Protein AF-A0A7S2JZG4-F1 (afdb_monomer)

pLDDT: mean 94.05, std 10.49, range [41.12, 98.81]

Organism: NCBI:txid1333877

Secondary structure (DSSP, 8-state):
-EEEEES---TT-HHHHTTB---SS--TTSSS-SS-SS-TT-BTEEETTTTBS----SSSHHHHHHHHHHHHHHHTT----EEEEE-B-TTS-B-HHHHHHHHHHHHHTT---EEE-----------

Mean predicted aligned error: 3.83 Å

Solvent-accessible surface area (backbone atoms only — not comparable to full-atom values): 7029 Å² total; per-residue (Å²): 91,33,34,41,47,31,44,8,30,49,67,81,40,77,92,46,50,87,29,53,30,65,45,88,56,44,63,83,83,70,83,45,50,68,66,68,82,83,52,44,33,33,34,43,29,35,8,55,34,68,76,38,29,65,21,61,33,84,80,48,64,23,34,54,54,49,47,52,54,45,52,54,26,45,77,68,78,50,74,49,28,38,29,22,25,7,23,31,27,96,87,68,52,68,51,70,68,25,52,50,52,45,50,53,48,36,53,75,73,67,41,86,39,76,47,73,89,75,86,75,91,79,79,83,76,82,127

Sequence (127 aa):
VVAVIDTGIATAHQDLAGALWRNPGEIPGNGLDDDGNGFVDDVHGYGFGTDTGDVEDRDGHGTHVAGIVAATAAVADNPVQLMALRISDDDGNAYVGYAVAALDYAIAMGVPISCNSWSVDGNAASV

Foldseek 3Di:
DEEEEEQFAQCPPPLCVVQFDADPQDDAPPQDRRNPPCAGRLGRHHELQASHSDRHRPPCPSNVVSCVVQVVCVVVVRGHHYRRQRQAHPVRDGDPVSVVVSVVVCVVVVNDHYDDPDDDDDPPPDD

Nearest PDB structures (foldseek):
  3vv3-assembly1_A  TM=8.731E-01  e=4.857E-08  Pseudoalteromonas sp. SM9913
  7am7-assembly3_C  TM=8.078E-01  e=4.375E-03  Bacillus amyloliquefaciens
  1sua-assembly1_A  TM=7.578E-01  e=4.668E-03  Bacillus amyloliquefaciens
  1gns-assembly1_A  TM=6.993E-01  e=6.886E-03  Bacillus amyloliquefaciens
  1scj-assembly1_A  TM=7.564E-01  e=1.358E-01  Bacillus subtilis

Structure (mmCIF, N/CA/C/O backbone):
data_AF-A0A7S2JZG4-F1
#
_entry.id   AF-A0A7S2JZG4-F1
#
loop_
_atom_site.group_PDB
_atom_site.id
_atom_site.type_symbol
_atom_site.label_atom_id
_atom_site.label_alt_id
_atom_site.label_comp_id
_atom_site.label_asym_id
_atom_site.label_entity_id
_atom_site.label_seq_id
_atom_site.pdbx_PDB_ins_code
_atom_site.Cartn_x
_atom_site.Cartn_y
_atom_site.Cartn_z
_atom_site.occupancy
_atom_site.B_iso_or_equiv
_atom_site.auth_seq_id
_atom_site.auth_comp_id
_atom_site.auth_asym_id
_atom_site.auth_atom_id
_atom_site.pdbx_PDB_model_num
ATOM 1 N N . VAL A 1 1 ? -10.814 3.748 2.798 1.00 96.81 1 VAL A N 1
ATOM 2 C CA . VAL A 1 1 ? -9.458 3.237 2.504 1.00 96.81 1 VAL A CA 1
ATOM 3 C C . VAL A 1 1 ? -8.888 4.036 1.344 1.00 96.81 1 VAL A C 1
ATOM 5 O O . VAL A 1 1 ? -9.660 4.396 0.459 1.00 96.81 1 VAL A O 1
ATOM 8 N N . VAL A 1 2 ? -7.593 4.337 1.369 1.00 98.12 2 VAL A N 1
ATOM 9 C CA . VAL A 1 2 ? -6.824 4.940 0.276 1.00 98.12 2 VAL A CA 1
ATOM 10 C C . VAL A 1 2 ? -5.652 4.010 -0.023 1.00 98.12 2 VAL A C 1
ATOM 12 O O . VAL A 1 2 ? -4.896 3.686 0.890 1.00 98.12 2 VAL A O 1
ATOM 15 N N . ALA A 1 3 ? -5.508 3.580 -1.273 1.00 98.56 3 ALA A N 1
ATOM 16 C CA . ALA A 1 3 ? -4.335 2.845 -1.730 1.00 98.56 3 ALA A CA 1
ATOM 17 C C . ALA A 1 3 ? -3.200 3.832 -2.017 1.00 98.56 3 ALA A C 1
ATOM 19 O O . ALA A 1 3 ? -3.365 4.747 -2.823 1.00 98.56 3 ALA A O 1
ATOM 20 N N . VAL A 1 4 ? -2.061 3.671 -1.353 1.00 98.62 4 VAL A N 1
ATOM 21 C CA . VAL A 1 4 ? -0.839 4.431 -1.628 1.00 98.62 4 VAL A CA 1
ATOM 22 C C . VAL A 1 4 ? 0.041 3.549 -2.503 1.00 98.62 4 VAL A C 1
ATOM 24 O O . VAL A 1 4 ? 0.602 2.570 -2.016 1.00 98.62 4 VAL A O 1
ATOM 27 N N . ILE A 1 5 ? 0.095 3.867 -3.798 1.00 98.44 5 ILE A N 1
ATOM 28 C CA . ILE A 1 5 ? 0.868 3.128 -4.801 1.00 98.44 5 ILE A CA 1
ATOM 29 C C . ILE A 1 5 ? 2.212 3.835 -4.950 1.00 98.44 5 ILE A C 1
ATOM 31 O O . ILE A 1 5 ? 2.294 4.859 -5.631 1.00 98.44 5 ILE A O 1
ATOM 35 N N . ASP A 1 6 ? 3.234 3.343 -4.252 1.00 98.00 6 ASP A N 1
ATOM 36 C CA . ASP A 1 6 ? 4.499 4.064 -4.051 1.00 98.00 6 ASP A CA 1
ATOM 37 C C . ASP A 1 6 ? 5.649 3.111 -3.644 1.00 98.00 6 ASP A C 1
ATOM 39 O O . ASP A 1 6 ? 5.597 1.918 -3.933 1.00 98.00 6 ASP A O 1
ATOM 43 N N . THR A 1 7 ? 6.697 3.593 -2.973 1.00 97.88 7 THR A N 1
ATOM 44 C CA . THR A 1 7 ? 7.846 2.791 -2.512 1.00 97.88 7 THR A CA 1
ATOM 45 C C . THR A 1 7 ? 7.557 1.893 -1.303 1.00 97.88 7 THR A C 1
ATOM 47 O O . THR A 1 7 ? 8.441 1.165 -0.853 1.00 97.88 7 THR A O 1
ATOM 50 N N . GLY A 1 8 ? 6.325 1.917 -0.792 1.00 98.06 8 GLY A N 1
ATOM 51 C CA . GLY A 1 8 ? 5.892 1.226 0.423 1.00 98.06 8 GLY A CA 1
ATOM 52 C C . GLY A 1 8 ? 5.433 2.195 1.510 1.00 98.06 8 GLY A C 1
ATOM 53 O O . GLY A 1 8 ? 5.312 3.398 1.282 1.00 98.06 8 GLY A O 1
ATOM 54 N N . ILE A 1 9 ? 5.160 1.669 2.704 1.00 98.50 9 ILE A N 1
ATOM 55 C CA . ILE A 1 9 ? 4.908 2.466 3.913 1.00 98.50 9 ILE A CA 1
ATOM 56 C C . ILE A 1 9 ? 5.683 1.841 5.071 1.00 98.50 9 ILE A C 1
ATOM 58 O O . ILE A 1 9 ? 5.612 0.633 5.274 1.00 98.50 9 ILE A O 1
ATOM 62 N N . ALA A 1 10 ? 6.374 2.657 5.869 1.00 97.75 10 ALA A N 1
ATOM 63 C CA . ALA A 1 10 ? 6.982 2.215 7.120 1.00 97.75 10 ALA A CA 1
ATOM 64 C C . ALA A 1 10 ? 5.896 1.827 8.138 1.00 97.75 10 ALA A C 1
ATOM 66 O O . ALA A 1 10 ? 5.332 2.675 8.842 1.00 97.75 10 ALA A O 1
ATOM 67 N N . THR A 1 11 ? 5.580 0.537 8.217 1.00 96.50 11 THR A N 1
ATOM 68 C CA . THR A 1 11 ? 4.422 0.025 8.972 1.00 96.50 11 THR A CA 1
ATOM 69 C C . THR A 1 11 ? 4.582 0.177 10.486 1.00 96.50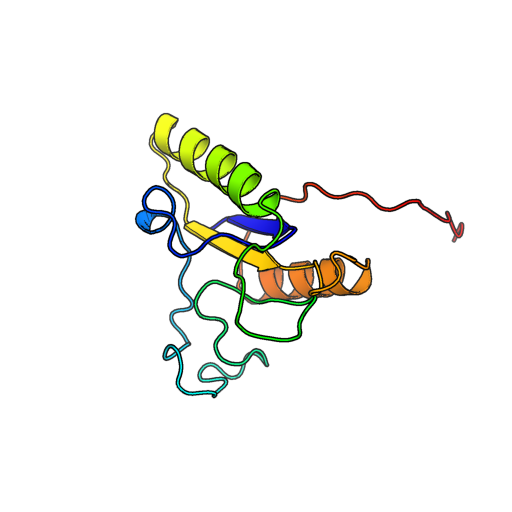 11 THR A C 1
ATOM 71 O O . THR A 1 11 ? 3.602 0.283 11.225 1.00 96.50 11 THR A O 1
ATOM 74 N N . ALA A 1 12 ? 5.825 0.267 10.958 1.00 95.62 12 ALA A N 1
ATOM 75 C CA . ALA A 1 12 ? 6.155 0.502 12.359 1.00 95.62 12 ALA A CA 1
ATOM 76 C C . ALA A 1 12 ? 6.150 1.994 12.762 1.00 95.62 12 ALA A C 1
ATOM 78 O O . ALA A 1 12 ? 6.385 2.309 13.934 1.00 95.62 12 ALA A O 1
ATOM 79 N N . HIS A 1 13 ? 5.903 2.929 11.834 1.00 96.44 13 HIS A N 1
ATOM 80 C CA . HIS A 1 13 ? 5.893 4.357 12.149 1.00 96.44 13 HIS A CA 1
ATOM 81 C C . HIS A 1 13 ? 4.719 4.700 13.078 1.00 96.44 13 HIS A C 1
ATOM 83 O O . HIS A 1 13 ? 3.553 4.511 12.729 1.00 96.44 13 HIS A O 1
ATOM 89 N N . GLN A 1 14 ? 5.020 5.247 14.259 1.00 95.12 14 GLN A N 1
ATOM 90 C CA . GLN A 1 14 ? 4.038 5.446 15.335 1.00 95.12 14 GLN A CA 1
ATOM 91 C C . GLN A 1 14 ? 2.830 6.290 14.904 1.00 95.12 14 GLN A C 1
ATOM 93 O O . GLN A 1 14 ? 1.699 5.949 15.242 1.00 95.12 14 GLN A O 1
ATOM 98 N N . ASP A 1 15 ? 3.061 7.332 14.101 1.00 93.69 15 ASP A N 1
ATOM 99 C CA . ASP A 1 15 ? 1.985 8.208 13.616 1.00 93.69 15 ASP A CA 1
ATOM 100 C C . ASP A 1 15 ? 1.124 7.583 12.504 1.00 93.69 15 ASP A C 1
ATOM 102 O O . ASP A 1 15 ? 0.039 8.083 12.218 1.00 93.69 15 ASP A O 1
ATOM 106 N N . LEU A 1 16 ? 1.581 6.494 11.874 1.00 96.00 16 LEU A N 1
ATOM 107 C CA . LEU A 1 16 ? 0.859 5.824 10.786 1.00 96.00 16 LEU A CA 1
ATOM 108 C C . LEU A 1 16 ? 0.212 4.514 11.224 1.00 96.00 16 LEU A C 1
ATOM 110 O O . LEU A 1 16 ? -0.785 4.120 10.628 1.00 96.00 16 LEU A O 1
ATOM 114 N N . ALA A 1 17 ? 0.709 3.873 12.286 1.00 91.81 17 ALA A N 1
ATOM 115 C CA . ALA A 1 17 ? 0.218 2.581 12.765 1.00 91.81 17 ALA A CA 1
ATOM 116 C C . ALA A 1 17 ? -1.307 2.553 12.994 1.00 91.81 17 ALA A C 1
ATOM 118 O O . ALA A 1 17 ? -1.964 1.560 12.694 1.00 91.81 17 ALA A O 1
ATOM 119 N N . GLY A 1 18 ? -1.891 3.657 13.478 1.00 93.56 18 GLY A N 1
ATOM 120 C CA . GLY A 1 18 ? -3.341 3.781 13.682 1.00 93.56 18 GLY A CA 1
ATOM 121 C C . GLY A 1 18 ? -4.160 3.987 12.401 1.00 93.56 18 GLY A C 1
ATOM 122 O O . GLY A 1 18 ? -5.380 3.846 12.430 1.00 93.56 18 GLY A O 1
ATOM 123 N N . ALA A 1 19 ? -3.503 4.321 11.291 1.00 96.69 19 ALA A N 1
ATOM 124 C CA . ALA A 1 19 ? -4.112 4.574 9.993 1.00 96.69 19 ALA A CA 1
ATOM 125 C C . ALA A 1 19 ? -3.846 3.450 8.983 1.00 96.69 19 ALA A C 1
ATOM 127 O O . ALA A 1 19 ? -4.365 3.521 7.878 1.00 96.69 19 ALA A O 1
ATOM 128 N N . LEU A 1 20 ? -3.072 2.411 9.304 1.00 98.06 20 LEU A N 1
ATOM 129 C CA . LEU A 1 20 ? -2.847 1.306 8.370 1.00 98.06 20 LEU A CA 1
ATOM 130 C C . LEU A 1 20 ? -4.146 0.526 8.131 1.00 98.06 20 LEU A C 1
ATOM 132 O O . LEU A 1 20 ? -4.870 0.148 9.057 1.00 98.06 20 LEU A O 1
ATOM 136 N N . TRP A 1 21 ? -4.449 0.286 6.860 1.00 98.38 21 TRP A N 1
ATOM 137 C CA . TRP A 1 21 ? -5.459 -0.681 6.464 1.00 98.38 21 TRP A CA 1
ATOM 138 C C . TRP A 1 21 ? -4.977 -2.080 6.841 1.00 98.38 21 TRP A C 1
ATOM 140 O O . TRP A 1 21 ? -3.779 -2.355 6.830 1.00 98.38 21 TRP A O 1
ATOM 150 N N . ARG A 1 22 ? -5.913 -2.954 7.206 1.00 98.06 22 ARG A N 1
ATOM 151 C CA . ARG A 1 22 ? -5.623 -4.344 7.543 1.00 98.06 22 ARG A CA 1
ATOM 152 C C . ARG A 1 22 ? -6.518 -5.248 6.714 1.00 98.06 22 ARG A C 1
ATOM 154 O O . ARG A 1 22 ? -7.736 -5.065 6.786 1.00 98.06 22 ARG A O 1
ATOM 161 N N . ASN A 1 23 ? -5.939 -6.217 6.008 1.00 98.12 23 ASN A N 1
ATOM 162 C CA . ASN A 1 23 ? -6.707 -7.261 5.344 1.00 98.12 23 ASN A CA 1
ATOM 163 C C . ASN A 1 23 ? -7.418 -8.107 6.418 1.00 98.12 23 ASN A C 1
ATOM 165 O O . ASN A 1 23 ? -6.747 -8.719 7.255 1.00 98.12 23 ASN A O 1
ATOM 169 N N . PRO A 1 24 ? -8.765 -8.114 6.487 1.00 97.31 24 PRO A N 1
ATOM 170 C CA . PRO A 1 24 ? -9.480 -8.974 7.426 1.00 97.31 24 PRO A CA 1
ATOM 171 C C . PRO A 1 24 ? -9.416 -10.460 7.042 1.00 97.31 24 PRO A C 1
ATOM 173 O O . PRO A 1 24 ? -9.771 -11.288 7.881 1.00 97.31 24 PRO A O 1
ATOM 176 N N . GLY A 1 25 ? -9.014 -10.773 5.806 1.00 97.50 25 GLY A N 1
ATOM 177 C CA . GLY A 1 25 ? -8.862 -12.123 5.277 1.00 97.50 25 GLY A CA 1
ATOM 178 C C . GLY 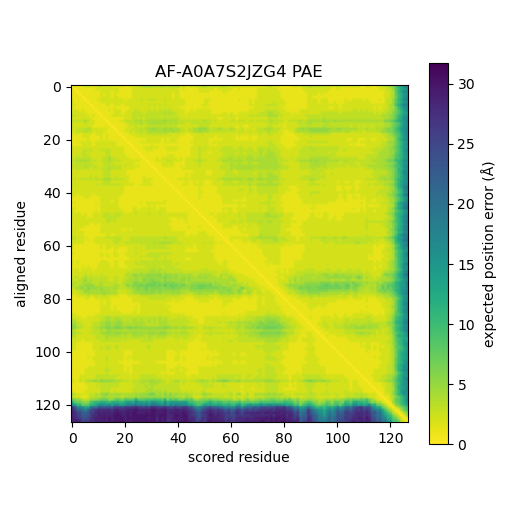A 1 25 ? -7.586 -12.840 5.726 1.00 97.50 25 GLY A C 1
ATOM 179 O O . GLY A 1 25 ? -7.606 -14.059 5.836 1.00 97.50 25 GLY A O 1
ATOM 180 N N . GLU A 1 26 ? -6.545 -12.090 6.096 1.00 98.38 26 GLU A N 1
ATOM 181 C CA . GLU A 1 26 ? -5.212 -12.637 6.381 1.00 98.38 26 GLU A CA 1
ATOM 182 C C . GLU A 1 26 ? -4.933 -12.910 7.865 1.00 98.38 26 GLU A C 1
ATOM 184 O O . GLU A 1 26 ? -5.279 -12.122 8.769 1.00 98.38 26 GLU A O 1
ATOM 189 N N . ILE A 1 27 ? -4.202 -13.997 8.121 1.00 98.00 27 ILE A N 1
ATOM 190 C CA . ILE A 1 27 ? -3.563 -14.309 9.398 1.00 98.00 27 ILE A CA 1
ATOM 191 C C . ILE A 1 27 ? -2.081 -13.918 9.297 1.00 98.00 27 ILE A C 1
ATOM 193 O O . ILE A 1 27 ? -1.298 -14.627 8.680 1.00 98.00 27 ILE A O 1
ATOM 197 N N . PRO A 1 28 ? -1.644 -12.847 9.986 1.00 96.69 28 PRO A N 1
ATOM 198 C CA . PRO A 1 28 ? -0.299 -12.320 9.794 1.00 96.69 28 PRO A CA 1
ATOM 199 C C . PRO A 1 28 ? 0.821 -13.329 10.067 1.00 96.69 28 PRO A C 1
ATOM 201 O O . PRO A 1 28 ? 0.941 -13.839 11.187 1.00 96.69 28 PRO A O 1
ATOM 204 N N . GLY A 1 29 ? 1.699 -13.508 9.081 1.00 95.44 29 GLY A N 1
ATOM 205 C CA . GLY A 1 29 ? 2.973 -14.208 9.218 1.00 95.44 29 GLY A CA 1
ATOM 206 C C . GLY A 1 29 ? 2.835 -15.725 9.268 1.00 95.44 29 GLY A C 1
ATOM 207 O O . GLY A 1 29 ? 3.677 -16.388 9.884 1.00 95.44 29 GLY A O 1
ATOM 208 N N . ASN A 1 30 ? 1.774 -16.279 8.679 1.00 97.50 30 ASN A N 1
ATOM 209 C CA . ASN A 1 30 ? 1.596 -17.726 8.574 1.00 97.50 30 ASN A CA 1
ATOM 210 C C . ASN A 1 30 ? 2.164 -18.303 7.263 1.00 97.50 30 ASN A C 1
ATOM 212 O O . ASN A 1 30 ? 2.279 -19.528 7.158 1.00 97.50 30 ASN A O 1
ATOM 216 N N . GLY A 1 31 ? 2.575 -17.454 6.312 1.00 97.19 31 GLY A N 1
ATOM 217 C CA . GLY A 1 31 ? 3.132 -17.868 5.026 1.00 97.19 31 GLY A CA 1
ATOM 218 C C . GLY A 1 31 ? 2.095 -18.432 4.058 1.00 97.19 31 GLY A C 1
ATOM 219 O O . GLY A 1 31 ? 2.474 -19.181 3.154 1.00 97.19 31 GLY A O 1
ATOM 220 N N . LEU A 1 32 ? 0.809 -18.152 4.272 1.00 98.06 32 LEU A N 1
ATOM 221 C CA . LEU A 1 32 ? -0.306 -18.615 3.453 1.00 98.06 32 LEU A CA 1
ATOM 222 C C . LEU A 1 32 ? -1.063 -17.422 2.865 1.00 98.06 32 LEU A C 1
ATOM 224 O O . LEU A 1 32 ? -0.990 -16.309 3.362 1.00 98.06 32 LEU A O 1
ATOM 228 N N . ASP A 1 33 ? -1.766 -17.688 1.774 1.00 98.31 33 ASP A N 1
ATOM 229 C CA . ASP A 1 33 ? -2.828 -16.828 1.257 1.00 98.31 33 ASP A CA 1
ATOM 230 C C . ASP A 1 33 ? -4.130 -17.357 1.875 1.00 98.31 33 ASP A C 1
ATOM 232 O O . ASP A 1 33 ? -4.623 -18.424 1.482 1.00 98.31 33 ASP A O 1
ATOM 236 N N . ASP A 1 34 ? -4.596 -16.710 2.944 1.00 98.56 34 ASP A N 1
ATOM 237 C CA . ASP A 1 34 ? -5.709 -17.207 3.762 1.00 98.56 34 ASP A CA 1
ATOM 238 C C . ASP A 1 34 ? -7.070 -16.875 3.150 1.00 98.56 34 ASP A C 1
ATOM 240 O O . ASP A 1 34 ? -8.051 -17.602 3.367 1.00 98.56 34 ASP A O 1
ATOM 244 N N . ASP A 1 35 ? -7.143 -15.785 2.389 1.00 98.06 35 ASP A N 1
ATOM 245 C CA . ASP A 1 35 ? -8.366 -15.324 1.741 1.00 98.06 35 ASP A CA 1
ATOM 246 C C . ASP A 1 35 ? -8.510 -15.805 0.284 1.00 98.06 35 ASP A C 1
ATOM 248 O O . ASP A 1 35 ? -9.608 -15.743 -0.285 1.00 98.06 35 ASP A O 1
ATOM 252 N N . GLY A 1 36 ? -7.450 -16.390 -0.281 1.00 98.19 36 GLY A N 1
ATOM 253 C CA . GLY A 1 36 ? -7.413 -16.968 -1.618 1.00 98.19 36 GLY A CA 1
ATOM 254 C C . GLY A 1 36 ? -7.381 -15.918 -2.728 1.00 98.19 36 GLY A C 1
ATOM 255 O O . GLY A 1 36 ? -7.842 -16.208 -3.840 1.00 98.19 36 GLY A O 1
ATOM 256 N N . ASN A 1 37 ? -6.917 -14.701 -2.437 1.00 97.81 37 ASN A N 1
ATOM 257 C CA . ASN A 1 37 ? -6.860 -13.593 -3.387 1.00 97.81 37 ASN A CA 1
ATOM 258 C C . ASN A 1 37 ? -5.621 -13.639 -4.308 1.00 97.81 37 ASN A C 1
ATOM 260 O O . ASN A 1 37 ? -5.558 -12.883 -5.282 1.00 97.81 37 ASN A O 1
ATOM 264 N N . GLY A 1 38 ? -4.686 -14.561 -4.055 1.00 97.94 38 GLY A N 1
ATOM 265 C CA . GLY A 1 38 ? -3.442 -14.744 -4.797 1.00 97.94 38 GLY A CA 1
ATOM 266 C C . GLY A 1 38 ? -2.220 -14.055 -4.183 1.00 97.94 38 GLY A C 1
ATOM 267 O O . GLY A 1 38 ? -1.147 -14.131 -4.784 1.00 97.94 38 GLY A O 1
ATOM 268 N N . PHE A 1 39 ? -2.351 -13.411 -3.021 1.00 98.38 39 PHE A N 1
ATOM 269 C CA . PHE A 1 39 ? -1.324 -12.587 -2.386 1.00 98.38 39 PHE A CA 1
ATOM 270 C C . PHE A 1 39 ? -1.048 -13.066 -0.956 1.00 98.38 39 PHE A C 1
ATOM 272 O O . PHE A 1 39 ? -1.770 -12.756 -0.020 1.00 98.38 39 PHE A O 1
ATOM 279 N N . VAL A 1 40 ? 0.043 -13.814 -0.783 1.00 98.62 40 VAL A N 1
ATOM 280 C CA . VAL A 1 40 ? 0.447 -14.362 0.524 1.00 98.62 40 VAL A CA 1
ATOM 281 C C . VAL A 1 40 ? 0.801 -13.250 1.517 1.00 98.62 40 VAL A C 1
ATOM 283 O O . VAL A 1 40 ? 1.651 -12.406 1.207 1.00 98.62 40 VAL A O 1
ATOM 286 N N . ASP A 1 41 ? 0.239 -13.322 2.728 1.00 98.06 41 ASP A N 1
ATOM 287 C CA . ASP A 1 41 ? 0.515 -12.431 3.861 1.00 98.06 41 ASP A CA 1
ATOM 288 C C . ASP A 1 41 ? 0.321 -10.929 3.531 1.00 98.06 41 ASP A C 1
ATOM 290 O O . ASP A 1 41 ? 1.049 -10.071 4.041 1.00 98.06 41 ASP A O 1
ATOM 294 N N . ASP A 1 42 ? -0.667 -10.561 2.708 1.00 98.44 42 ASP A N 1
ATOM 295 C CA . ASP A 1 42 ? -0.949 -9.176 2.279 1.00 98.44 42 ASP A CA 1
ATOM 296 C C . ASP A 1 42 ? -1.661 -8.314 3.357 1.00 98.44 42 ASP A C 1
ATOM 298 O O . ASP A 1 42 ? -2.566 -7.508 3.112 1.00 98.44 42 ASP A O 1
ATOM 302 N N . VAL A 1 43 ? -1.197 -8.440 4.604 1.00 98.50 43 VAL A N 1
ATOM 303 C CA . VAL A 1 43 ? -1.826 -7.928 5.833 1.00 98.50 43 VAL A CA 1
ATOM 304 C C . VAL A 1 43 ? -2.103 -6.428 5.796 1.00 98.50 43 VAL A C 1
ATOM 306 O O . VAL A 1 43 ? -3.129 -5.991 6.316 1.00 98.50 43 VAL A O 1
ATOM 309 N N . HIS A 1 44 ? -1.197 -5.630 5.230 1.00 98.50 44 HIS A N 1
ATOM 310 C CA . HIS A 1 44 ? -1.320 -4.167 5.129 1.00 98.50 44 HIS A CA 1
ATOM 311 C C . HIS A 1 44 ? -1.373 -3.671 3.674 1.00 98.50 44 HIS A C 1
ATOM 313 O O . HIS A 1 44 ? -1.318 -2.463 3.417 1.00 98.50 44 HIS A O 1
ATOM 319 N N . GLY A 1 45 ? -1.526 -4.599 2.732 1.00 98.50 45 GLY A N 1
ATOM 320 C CA . GLY A 1 45 ? -1.327 -4.421 1.300 1.00 98.50 45 GLY A CA 1
ATOM 321 C C . GLY A 1 45 ? -0.218 -5.348 0.803 1.00 98.50 45 GLY A C 1
ATOM 322 O O . GLY A 1 45 ? 0.145 -6.299 1.491 1.00 98.50 45 GLY A O 1
ATOM 323 N N . TYR A 1 46 ? 0.330 -5.065 -0.378 1.00 98.81 46 TYR A N 1
ATOM 324 C CA . TYR A 1 46 ? 1.250 -5.978 -1.054 1.00 98.81 46 TYR A CA 1
ATOM 325 C C . TYR A 1 46 ? 2.394 -5.256 -1.774 1.00 98.81 46 TYR A C 1
ATOM 327 O O . TYR A 1 46 ? 2.237 -4.143 -2.289 1.00 98.81 46 TYR A O 1
ATOM 335 N N . GLY A 1 47 ? 3.561 -5.895 -1.813 1.00 98.44 47 GLY A N 1
ATOM 336 C CA . GLY A 1 47 ? 4.739 -5.456 -2.545 1.00 98.44 47 GLY A CA 1
ATOM 337 C C . GLY A 1 47 ? 4.812 -6.090 -3.926 1.00 98.44 47 GLY A C 1
ATOM 338 O O . GLY A 1 47 ? 5.362 -7.169 -4.095 1.00 98.44 47 GLY A O 1
ATOM 339 N N . PHE A 1 48 ? 4.328 -5.383 -4.943 1.00 98.31 48 PHE A N 1
ATOM 340 C CA . PHE A 1 48 ? 4.390 -5.796 -6.350 1.00 98.31 48 PHE A CA 1
ATOM 341 C C . PHE A 1 48 ? 5.796 -5.718 -6.940 1.00 98.31 48 PHE A C 1
ATOM 343 O O . PHE A 1 48 ? 6.104 -6.445 -7.879 1.00 98.31 48 PHE A O 1
ATOM 350 N N . GLY A 1 49 ? 6.649 -4.841 -6.404 1.00 96.50 49 GLY A N 1
ATOM 351 C CA . GLY A 1 49 ? 8.056 -4.783 -6.800 1.00 96.50 49 GLY A CA 1
ATOM 352 C C . GLY A 1 49 ? 8.887 -5.959 -6.281 1.00 96.50 49 GLY A C 1
ATOM 353 O O . GLY A 1 49 ? 9.916 -6.284 -6.868 1.00 96.50 49 GLY A O 1
ATOM 354 N N . THR A 1 50 ? 8.436 -6.607 -5.204 1.00 97.00 50 THR A N 1
ATOM 355 C CA . THR A 1 50 ? 9.143 -7.710 -4.535 1.00 97.00 50 THR A CA 1
ATOM 356 C C . THR A 1 50 ? 8.412 -9.047 -4.587 1.00 97.00 50 THR A C 1
ATOM 358 O O . THR A 1 50 ? 9.025 -10.058 -4.261 1.00 97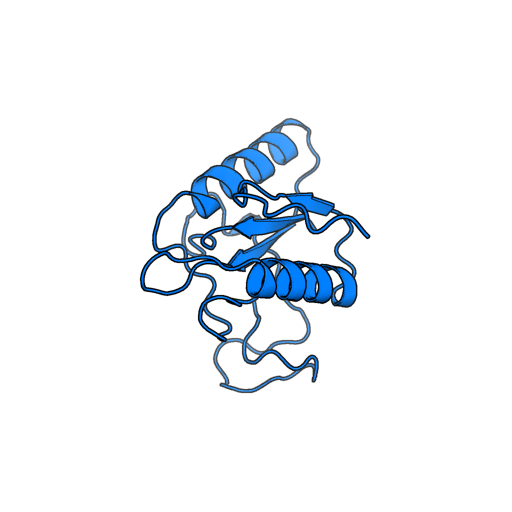.00 50 THR A O 1
ATOM 361 N N . ASP A 1 51 ? 7.149 -9.061 -5.016 1.00 97.38 51 ASP A N 1
ATOM 362 C CA . ASP A 1 51 ? 6.253 -10.225 -5.016 1.00 97.38 51 ASP A CA 1
ATOM 363 C C . ASP A 1 51 ? 6.075 -10.831 -3.609 1.00 97.38 51 ASP A C 1
ATOM 365 O O . ASP A 1 51 ? 6.235 -12.031 -3.381 1.00 97.38 51 ASP A O 1
ATOM 369 N N . THR A 1 52 ? 5.811 -9.969 -2.620 1.00 97.88 52 THR A N 1
ATOM 370 C CA . THR A 1 52 ? 5.670 -10.354 -1.205 1.00 97.88 52 THR A CA 1
ATOM 371 C C . THR A 1 52 ? 4.630 -9.505 -0.471 1.00 97.88 52 THR A C 1
ATOM 373 O O . THR A 1 52 ? 4.390 -8.357 -0.833 1.00 97.88 52 THR A O 1
ATOM 376 N N . GLY A 1 53 ? 4.088 -10.011 0.643 1.00 97.69 53 GLY A N 1
ATOM 377 C CA . GLY A 1 53 ? 3.306 -9.215 1.605 1.00 97.69 53 GLY A CA 1
ATOM 378 C C . GLY A 1 53 ? 4.121 -8.168 2.389 1.00 97.69 53 GLY A C 1
ATOM 379 O O . GLY A 1 53 ? 3.575 -7.438 3.216 1.00 97.69 53 GLY A O 1
ATOM 380 N N . ASP A 1 54 ? 5.435 -8.063 2.144 1.00 97.12 54 ASP A N 1
ATOM 381 C CA . ASP A 1 54 ? 6.291 -7.044 2.758 1.00 97.12 54 ASP A CA 1
ATOM 382 C C . ASP A 1 54 ? 6.176 -5.706 2.014 1.00 97.12 54 ASP A C 1
ATOM 384 O O . ASP A 1 54 ? 6.752 -5.491 0.945 1.00 97.12 54 ASP A O 1
ATOM 388 N N . VAL A 1 55 ? 5.449 -4.782 2.635 1.00 97.88 55 VAL A N 1
ATOM 389 C CA . VAL A 1 55 ? 5.191 -3.428 2.131 1.00 97.88 55 V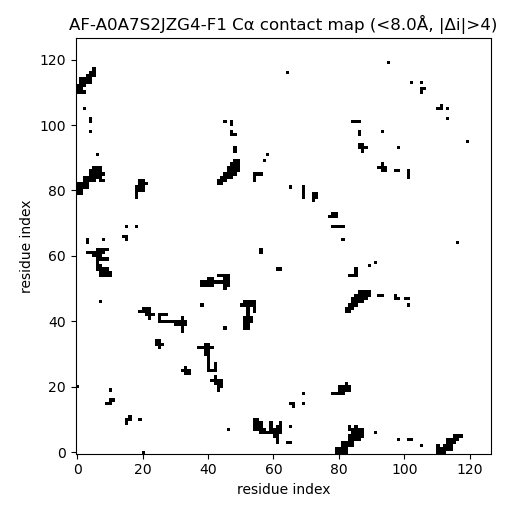AL A CA 1
ATOM 390 C C . VAL A 1 55 ? 6.135 -2.372 2.711 1.00 97.88 55 VAL A C 1
ATOM 392 O O . VAL A 1 55 ? 5.897 -1.176 2.517 1.00 97.88 55 VAL A O 1
ATOM 395 N N . GLU A 1 56 ? 7.176 -2.782 3.442 1.00 97.69 56 GLU A N 1
ATOM 396 C CA . GLU A 1 56 ? 8.041 -1.856 4.167 1.00 97.69 56 GLU A CA 1
ATOM 397 C C . GLU A 1 56 ? 8.794 -0.927 3.210 1.00 97.69 56 GLU A C 1
ATOM 399 O O . GLU A 1 56 ? 9.457 -1.355 2.255 1.00 97.69 56 GLU A O 1
ATOM 404 N N . ASP A 1 57 ? 8.702 0.367 3.507 1.00 97.25 57 ASP A N 1
ATOM 405 C CA . ASP A 1 57 ? 9.328 1.421 2.724 1.00 97.25 57 ASP A CA 1
ATOM 406 C C . ASP A 1 57 ? 10.830 1.503 3.004 1.00 97.25 57 ASP A C 1
ATOM 408 O O . ASP A 1 57 ? 11.266 1.826 4.110 1.00 97.25 57 ASP A O 1
ATOM 412 N N . ARG A 1 58 ? 11.630 1.231 1.974 1.00 94.38 58 ARG A N 1
ATOM 413 C CA . ARG A 1 58 ? 13.100 1.264 2.042 1.00 94.38 58 ARG A CA 1
ATOM 414 C C . ARG A 1 58 ? 13.700 2.557 1.485 1.00 94.38 58 ARG A C 1
ATOM 416 O O . ARG A 1 58 ? 14.906 2.755 1.600 1.00 94.38 58 ARG A O 1
ATOM 423 N N . ASP A 1 59 ? 12.872 3.423 0.906 1.00 95.38 59 ASP A N 1
ATOM 424 C CA . ASP A 1 59 ? 13.282 4.703 0.320 1.00 95.38 59 ASP A CA 1
ATOM 425 C C . ASP A 1 59 ? 12.833 5.891 1.190 1.00 95.38 59 ASP A C 1
ATOM 427 O O . ASP A 1 59 ? 13.617 6.795 1.484 1.00 95.38 59 ASP A O 1
ATOM 431 N N . GLY A 1 60 ? 11.592 5.849 1.678 1.00 96.50 60 GLY A N 1
ATOM 432 C CA . GLY A 1 60 ? 10.975 6.882 2.510 1.00 96.50 60 GLY A CA 1
ATOM 433 C C . GLY A 1 60 ? 9.959 7.752 1.766 1.00 96.50 60 GLY A C 1
ATOM 434 O O . GLY A 1 60 ? 9.159 8.436 2.417 1.00 96.50 60 GLY A O 1
ATOM 435 N N . HIS A 1 61 ? 9.961 7.747 0.427 1.00 96.81 61 HIS A N 1
ATOM 436 C CA . HIS A 1 61 ? 9.029 8.535 -0.377 1.00 96.81 61 HIS A CA 1
ATOM 437 C C . HIS A 1 61 ? 7.563 8.161 -0.102 1.00 96.81 61 HIS A C 1
ATOM 439 O O . HIS A 1 61 ? 6.759 9.035 0.245 1.00 96.81 61 HIS A O 1
ATOM 445 N N . GLY A 1 62 ? 7.225 6.873 -0.152 1.00 97.88 62 GLY A N 1
ATOM 446 C CA . GLY A 1 62 ? 5.870 6.383 0.092 1.00 97.88 62 GLY A CA 1
ATOM 447 C C . GLY A 1 62 ? 5.370 6.661 1.510 1.00 97.88 62 GLY A C 1
ATOM 448 O O . GLY A 1 62 ? 4.233 7.102 1.692 1.00 97.88 62 GLY A O 1
ATOM 449 N N . THR A 1 63 ? 6.232 6.538 2.520 1.00 98.38 63 THR A N 1
ATOM 450 C CA . THR A 1 63 ? 5.917 6.890 3.915 1.00 98.38 63 THR A CA 1
ATOM 451 C C . THR A 1 63 ? 5.606 8.377 4.064 1.00 98.38 63 THR A C 1
ATOM 453 O O . THR A 1 63 ? 4.650 8.751 4.748 1.00 98.38 63 THR A O 1
ATOM 456 N N . HIS A 1 64 ? 6.377 9.245 3.407 1.00 98.06 64 HIS A N 1
ATOM 457 C CA . HIS A 1 64 ? 6.138 10.686 3.435 1.00 98.06 64 HIS A CA 1
ATOM 458 C C . HIS A 1 64 ? 4.803 11.053 2.763 1.00 98.06 64 HIS A C 1
ATOM 460 O O . HIS A 1 64 ? 4.015 11.823 3.321 1.00 98.06 64 HIS A O 1
ATOM 466 N N . VAL A 1 65 ? 4.505 10.454 1.605 1.00 98.00 65 VAL A N 1
ATOM 467 C CA . VAL A 1 65 ? 3.214 10.605 0.909 1.00 98.00 65 VAL A CA 1
ATOM 468 C C . VAL A 1 65 ? 2.059 10.124 1.794 1.00 98.00 65 VAL A C 1
ATOM 470 O O . VAL A 1 65 ? 1.082 10.853 1.989 1.00 98.00 65 VAL A O 1
ATOM 473 N N . ALA A 1 66 ? 2.182 8.936 2.386 1.00 98.00 66 ALA A N 1
ATOM 474 C CA . ALA A 1 66 ? 1.198 8.359 3.296 1.00 98.00 66 ALA A CA 1
ATOM 475 C C . ALA A 1 66 ? 0.918 9.266 4.506 1.00 98.00 66 ALA A C 1
ATOM 477 O O . ALA A 1 66 ? -0.243 9.472 4.872 1.00 98.00 66 ALA A O 1
ATOM 478 N N . GLY A 1 67 ? 1.962 9.874 5.075 1.00 97.31 67 GLY A N 1
ATOM 479 C CA . GLY A 1 67 ? 1.849 10.859 6.150 1.00 97.31 67 GLY A CA 1
ATOM 480 C C . GLY A 1 67 ? 1.021 12.078 5.765 1.00 97.31 67 GLY A C 1
ATOM 481 O O . GLY A 1 67 ? 0.146 12.482 6.529 1.00 97.31 67 GLY A O 1
ATOM 482 N N . ILE A 1 68 ? 1.218 12.627 4.564 1.00 97.19 68 ILE A N 1
ATOM 483 C CA . ILE A 1 68 ? 0.415 13.758 4.076 1.00 97.19 68 ILE A CA 1
ATOM 484 C C . ILE A 1 68 ? -1.058 13.360 3.955 1.00 97.19 68 ILE A C 1
ATOM 486 O O . ILE A 1 68 ? -1.929 14.115 4.396 1.00 97.19 68 ILE A O 1
ATOM 490 N N . VAL A 1 69 ? -1.349 12.181 3.397 1.00 96.81 69 VAL A N 1
ATOM 491 C CA . VAL A 1 69 ? -2.725 11.685 3.239 1.00 96.81 69 VAL A CA 1
ATOM 492 C C . VAL A 1 69 ? -3.400 11.516 4.601 1.00 96.81 69 VAL A C 1
ATOM 494 O O . VAL A 1 69 ? -4.471 12.084 4.825 1.00 96.81 69 VAL A O 1
ATOM 497 N N . ALA A 1 70 ? -2.768 10.786 5.525 1.00 96.00 70 ALA A N 1
ATOM 498 C CA . ALA A 1 70 ? -3.319 10.527 6.854 1.00 96.00 70 ALA A CA 1
ATOM 499 C C . ALA A 1 70 ? -3.485 11.811 7.676 1.00 96.00 70 ALA A C 1
ATOM 501 O O . ALA A 1 70 ? -4.552 12.038 8.248 1.00 96.00 70 ALA A O 1
ATOM 502 N N . ALA A 1 71 ? -2.472 12.683 7.698 1.00 93.88 71 ALA A N 1
ATOM 503 C CA . ALA A 1 71 ? -2.523 13.934 8.449 1.00 93.88 71 ALA A CA 1
ATOM 504 C C . ALA A 1 71 ? -3.606 14.877 7.910 1.00 93.88 71 ALA A C 1
ATOM 506 O O . ALA A 1 71 ? -4.369 15.451 8.686 1.00 93.88 71 ALA A O 1
ATOM 507 N N . THR A 1 72 ? -3.725 15.006 6.585 1.00 94.06 72 THR A N 1
ATOM 508 C CA . THR A 1 72 ? 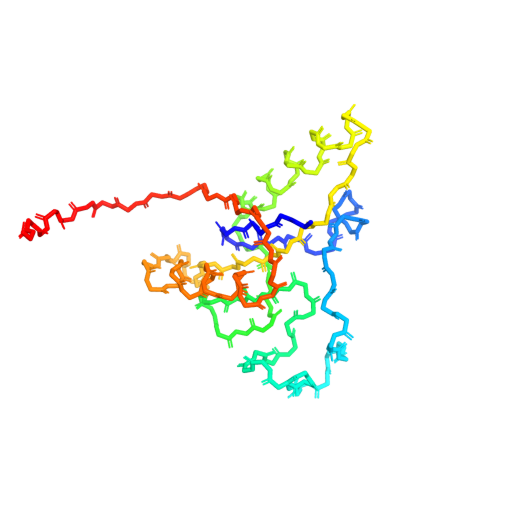-4.756 15.850 5.959 1.00 94.06 72 THR A CA 1
ATOM 509 C C . THR A 1 72 ? -6.159 15.345 6.285 1.00 94.06 72 THR A C 1
ATOM 511 O O . THR A 1 72 ? -7.034 16.128 6.655 1.00 94.06 72 THR A O 1
ATOM 514 N N . ALA A 1 73 ? -6.367 14.032 6.192 1.00 91.25 73 ALA A N 1
ATOM 515 C CA . ALA A 1 73 ? -7.628 13.38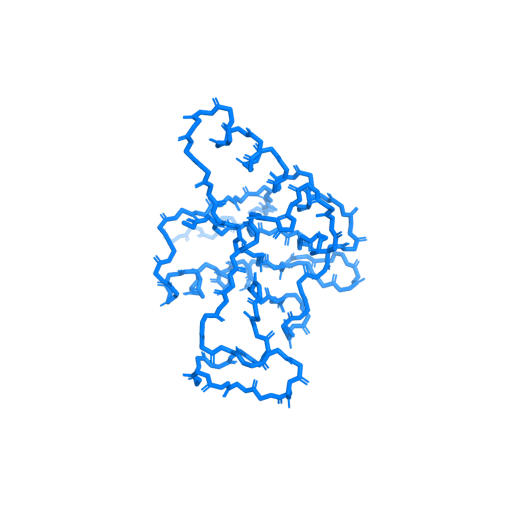6 6.532 1.00 91.25 73 ALA A CA 1
ATOM 516 C C . ALA A 1 73 ? -7.997 13.569 8.016 1.00 91.25 73 ALA A C 1
ATOM 518 O O . ALA A 1 73 ? -9.142 13.887 8.339 1.00 91.25 73 ALA A O 1
ATOM 519 N N . ALA A 1 74 ? -7.019 13.442 8.917 1.00 91.50 74 ALA A N 1
ATOM 520 C CA . ALA A 1 74 ? -7.211 13.645 10.351 1.00 91.50 74 ALA A CA 1
ATOM 521 C C . ALA A 1 74 ? -7.569 15.100 10.697 1.00 91.50 74 ALA A C 1
ATOM 523 O O . ALA A 1 74 ? -8.484 15.334 11.482 1.00 91.50 74 ALA A O 1
ATOM 524 N N . VAL A 1 75 ? -6.906 16.087 10.079 1.00 94.06 75 VAL A N 1
ATOM 525 C CA . VAL A 1 75 ? -7.236 17.516 10.257 1.00 94.06 75 VAL A CA 1
ATOM 526 C C . VAL A 1 75 ? -8.663 17.830 9.795 1.00 94.06 75 VAL A C 1
ATOM 528 O O . VAL A 1 75 ? -9.312 18.707 10.362 1.00 94.06 75 VAL A O 1
ATOM 531 N N . ALA A 1 76 ? -9.168 17.105 8.797 1.00 94.12 76 ALA A N 1
ATOM 532 C CA . ALA A 1 76 ? -10.534 17.232 8.299 1.00 94.12 76 ALA A CA 1
ATOM 533 C C . ALA A 1 76 ? -11.586 16.449 9.117 1.00 94.12 76 ALA A C 1
ATOM 535 O O . ALA A 1 76 ? -12.736 16.387 8.685 1.00 94.12 76 ALA A O 1
ATOM 536 N N . ASP A 1 77 ? -11.211 15.848 10.256 1.00 93.88 77 ASP A N 1
ATOM 537 C CA . ASP A 1 77 ? -12.063 14.962 11.073 1.00 93.88 77 ASP A CA 1
ATOM 538 C C . ASP A 1 77 ? -12.674 13.799 10.264 1.00 93.88 77 ASP A C 1
ATOM 540 O O . ASP A 1 77 ? -13.812 13.377 10.459 1.00 93.88 77 ASP A O 1
ATOM 544 N N . ASN A 1 78 ? -11.906 13.289 9.297 1.00 93.06 78 ASN A N 1
ATOM 545 C CA . ASN A 1 78 ? -12.304 12.196 8.416 1.00 93.06 78 ASN A CA 1
ATOM 546 C C . ASN A 1 78 ? -11.150 11.192 8.268 1.00 93.06 78 ASN A C 1
ATOM 548 O O . ASN A 1 78 ? -10.572 11.087 7.184 1.00 93.06 78 ASN A O 1
ATOM 552 N N . PRO A 1 79 ? -10.752 10.495 9.350 1.00 92.69 79 PRO A N 1
ATOM 553 C CA . PRO A 1 79 ? -9.609 9.594 9.322 1.00 92.69 79 PRO A CA 1
ATOM 554 C C . PRO A 1 79 ? -9.800 8.490 8.278 1.00 92.69 79 PRO A C 1
ATOM 556 O O . PRO A 1 79 ? -10.878 7.913 8.129 1.00 92.69 79 PRO A O 1
ATOM 559 N N . VAL A 1 80 ? -8.723 8.183 7.559 1.00 96.31 80 VAL A N 1
ATOM 560 C CA . VAL A 1 80 ? -8.700 7.154 6.518 1.00 96.31 80 VAL A CA 1
ATOM 561 C C . VAL A 1 80 ? -7.809 5.993 6.929 1.00 96.31 80 VAL A C 1
ATOM 563 O O . VAL A 1 80 ? -6.904 6.144 7.742 1.00 96.31 80 VAL A O 1
ATOM 566 N N . GLN A 1 81 ? -8.058 4.842 6.313 1.00 97.88 81 GLN A N 1
ATOM 567 C CA . GLN A 1 81 ? -7.132 3.717 6.339 1.00 97.88 81 GLN A CA 1
ATOM 568 C C . GLN A 1 81 ? -6.260 3.722 5.080 1.00 97.88 81 GLN A C 1
ATOM 570 O O . GLN A 1 81 ? -6.788 3.952 3.990 1.00 97.88 81 GLN A O 1
ATOM 575 N N . LEU A 1 82 ? -4.971 3.444 5.226 1.00 98.50 82 LEU A N 1
ATOM 576 C CA . LEU A 1 82 ? -3.947 3.441 4.189 1.00 98.50 82 LEU A CA 1
ATOM 577 C C . LEU A 1 82 ? -3.580 2.005 3.819 1.00 98.50 82 LEU A C 1
ATOM 579 O O . LEU A 1 82 ? -3.066 1.268 4.655 1.00 98.50 82 LEU A O 1
ATOM 583 N N . MET A 1 83 ? -3.837 1.615 2.578 1.00 98.69 83 MET A N 1
ATOM 584 C CA . MET A 1 83 ? -3.372 0.352 2.008 1.00 98.69 83 MET A CA 1
ATOM 585 C C . MET A 1 83 ? -2.036 0.607 1.308 1.00 98.69 83 MET A C 1
ATOM 587 O O . MET A 1 83 ? -1.971 1.446 0.408 1.00 98.69 83 MET A O 1
ATOM 591 N N . ALA A 1 84 ? -0.980 -0.077 1.739 1.00 98.69 84 ALA A N 1
ATOM 592 C CA . ALA A 1 84 ? 0.369 0.112 1.220 1.00 98.69 84 ALA A CA 1
ATOM 593 C C . ALA A 1 84 ? 0.593 -0.791 0.003 1.00 98.69 84 ALA A C 1
ATOM 595 O O . ALA A 1 84 ? 0.632 -2.008 0.147 1.00 98.69 84 ALA A O 1
ATOM 596 N N . LEU A 1 85 ? 0.740 -0.214 -1.191 1.00 98.69 85 LEU A N 1
ATOM 597 C CA . LEU A 1 85 ? 1.036 -0.967 -2.410 1.00 98.69 85 LEU A CA 1
ATOM 598 C C . LEU A 1 85 ? 2.423 -0.571 -2.908 1.00 98.69 85 LEU A C 1
ATOM 600 O O . LEU A 1 85 ? 2.599 0.466 -3.554 1.00 98.69 85 LEU A O 1
ATOM 604 N N . ARG A 1 86 ? 3.423 -1.384 -2.560 1.00 98.19 86 ARG A N 1
ATOM 605 C CA . ARG A 1 86 ? 4.820 -1.116 -2.907 1.00 98.19 86 ARG A CA 1
ATOM 606 C C . ARG A 1 86 ? 5.087 -1.538 -4.350 1.00 98.19 86 ARG A C 1
ATOM 608 O O . ARG A 1 86 ? 5.000 -2.715 -4.682 1.00 98.19 86 ARG A O 1
ATOM 615 N N . ILE A 1 87 ? 5.451 -0.587 -5.203 1.00 97.75 87 ILE A N 1
ATOM 616 C CA . ILE A 1 87 ? 5.794 -0.824 -6.615 1.00 97.75 87 ILE A CA 1
ATOM 617 C C . ILE A 1 87 ? 7.294 -0.715 -6.896 1.00 97.75 87 ILE A C 1
ATOM 619 O O . ILE A 1 87 ? 7.704 -0.933 -8.032 1.00 97.75 87 ILE A O 1
ATOM 623 N N . SER A 1 88 ? 8.105 -0.362 -5.897 1.00 95.50 88 SER A N 1
ATOM 624 C CA . SER A 1 88 ? 9.562 -0.414 -6.005 1.00 95.50 88 SER A CA 1
ATOM 625 C C . SER A 1 88 ? 10.083 -1.809 -5.666 1.00 95.50 88 SER A C 1
ATOM 627 O O . SER A 1 88 ? 9.631 -2.428 -4.702 1.00 95.50 88 SER A O 1
ATOM 629 N N . ASP A 1 89 ? 11.052 -2.299 -6.432 1.00 94.19 89 ASP A N 1
ATOM 630 C CA . ASP A 1 89 ? 11.858 -3.456 -6.044 1.00 94.19 89 ASP A CA 1
ATOM 631 C C . ASP A 1 89 ? 12.925 -3.064 -5.000 1.00 94.19 89 ASP A C 1
ATOM 633 O O . ASP A 1 89 ? 12.960 -1.930 -4.505 1.00 94.19 89 ASP A O 1
ATOM 637 N N . ASP A 1 90 ? 13.762 -4.017 -4.588 1.00 92.50 90 ASP A N 1
ATOM 638 C CA . ASP A 1 90 ? 14.824 -3.775 -3.599 1.00 92.50 90 ASP A CA 1
ATOM 639 C C . ASP A 1 90 ? 16.019 -2.980 -4.159 1.00 92.50 90 ASP A C 1
ATOM 641 O O . ASP A 1 90 ? 16.810 -2.444 -3.383 1.00 92.50 90 ASP A O 1
ATOM 645 N N . ASP A 1 91 ? 16.123 -2.850 -5.484 1.00 92.12 91 ASP A N 1
ATOM 646 C CA . ASP A 1 91 ? 17.121 -2.020 -6.167 1.00 92.12 91 ASP A CA 1
ATOM 647 C C . ASP A 1 91 ? 16.610 -0.582 -6.409 1.00 92.12 91 ASP A C 1
ATOM 649 O O . ASP A 1 91 ? 17.342 0.268 -6.923 1.00 92.12 91 ASP A O 1
ATOM 653 N N . GLY A 1 92 ? 15.361 -0.291 -6.022 1.00 88.44 92 GLY A N 1
ATOM 654 C CA . GLY A 1 92 ? 14.713 1.010 -6.177 1.00 88.44 92 GLY A CA 1
ATOM 655 C C . GLY A 1 92 ? 14.096 1.248 -7.558 1.00 88.44 92 GLY A C 1
ATOM 656 O O . GLY A 1 92 ? 13.690 2.373 -7.855 1.00 88.44 92 GLY A O 1
ATOM 657 N N . ASN A 1 93 ? 13.999 0.226 -8.414 1.00 91.44 93 ASN A N 1
ATOM 658 C CA . ASN A 1 93 ? 13.322 0.349 -9.703 1.00 91.44 93 ASN A CA 1
ATOM 659 C C . ASN A 1 93 ? 11.814 0.168 -9.536 1.00 91.44 93 ASN A C 1
ATOM 661 O O . ASN A 1 93 ? 11.352 -0.642 -8.737 1.00 91.44 93 ASN A O 1
ATOM 665 N N . ALA A 1 94 ? 11.039 0.866 -10.360 1.00 91.50 94 ALA A N 1
ATOM 666 C CA . ALA A 1 94 ? 9.604 0.656 -10.491 1.00 91.50 94 AL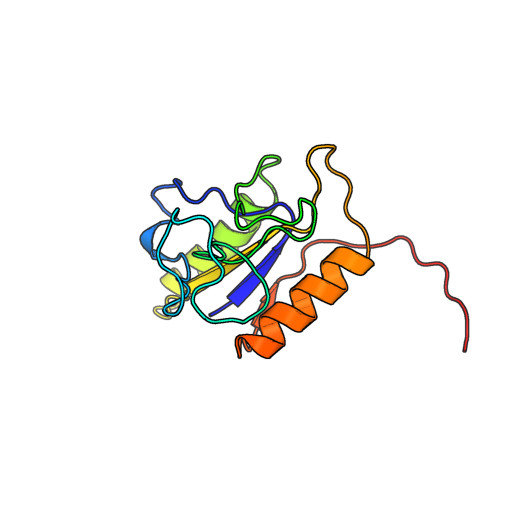A A CA 1
ATOM 667 C C . ALA A 1 94 ? 9.239 0.536 -11.972 1.00 91.50 94 ALA A C 1
ATOM 669 O O . ALA A 1 94 ? 9.742 1.281 -12.817 1.00 91.50 94 ALA A O 1
ATOM 670 N N . TYR A 1 95 ? 8.340 -0.393 -12.292 1.00 92.62 95 TYR A N 1
ATOM 671 C CA . TYR A 1 95 ? 7.888 -0.642 -13.659 1.00 92.62 95 TYR A CA 1
ATOM 672 C C . TYR A 1 95 ? 6.379 -0.428 -13.767 1.00 92.62 95 TYR A C 1
ATOM 674 O O . TYR A 1 95 ? 5.631 -0.710 -12.832 1.00 92.62 95 TYR A O 1
ATOM 682 N N . VAL A 1 96 ? 5.912 -0.005 -14.948 1.00 93.44 96 VAL A N 1
ATOM 683 C CA . VAL A 1 96 ? 4.473 0.184 -15.231 1.00 93.44 96 VAL A CA 1
ATOM 684 C C . VAL A 1 96 ? 3.662 -1.067 -14.886 1.00 93.44 96 VAL A C 1
ATOM 686 O O . VAL A 1 96 ? 2.555 -0.950 -14.374 1.00 93.44 96 VAL A O 1
ATOM 689 N N . GLY A 1 97 ? 4.213 -2.262 -15.128 1.00 95.25 97 GLY A N 1
ATOM 690 C CA . GLY A 1 97 ? 3.541 -3.523 -14.808 1.00 95.25 97 GLY A CA 1
ATOM 691 C C . GLY A 1 97 ? 3.199 -3.668 -13.322 1.00 95.25 97 GLY A C 1
ATOM 692 O O . GLY A 1 97 ? 2.101 -4.111 -13.002 1.00 95.25 97 GLY A O 1
ATOM 693 N N . TYR A 1 98 ? 4.085 -3.225 -12.425 1.00 96.94 98 TYR A N 1
ATOM 694 C CA . TYR A 1 98 ? 3.848 -3.269 -10.979 1.00 96.94 98 TYR A CA 1
ATOM 695 C C . TYR A 1 98 ? 2.760 -2.280 -10.565 1.00 96.94 98 TYR A C 1
ATOM 697 O O . TYR A 1 98 ? 1.894 -2.614 -9.766 1.00 96.94 98 TYR A O 1
ATOM 705 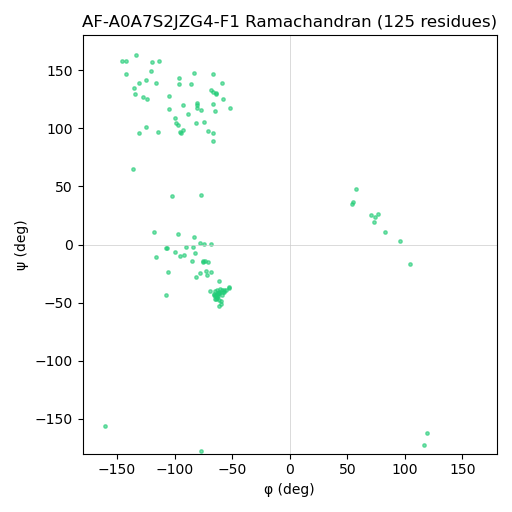N N . ALA A 1 99 ? 2.751 -1.087 -11.165 1.00 96.31 99 ALA A N 1
ATOM 706 C CA . ALA A 1 99 ? 1.704 -0.099 -10.926 1.00 96.31 99 ALA A CA 1
ATOM 707 C C . ALA A 1 99 ? 0.323 -0.558 -11.423 1.00 96.31 99 ALA A C 1
ATOM 709 O O . ALA A 1 99 ? -0.676 -0.334 -10.742 1.00 96.31 99 ALA A O 1
ATOM 710 N N . VAL A 1 100 ? 0.256 -1.221 -12.584 1.00 97.06 100 VAL A N 1
ATOM 711 C CA . VAL A 1 100 ? -0.992 -1.808 -13.100 1.00 97.06 100 VAL A CA 1
ATOM 712 C C . VAL A 1 100 ? -1.486 -2.917 -12.173 1.00 97.06 100 VAL A C 1
ATOM 714 O O . VAL A 1 100 ? -2.647 -2.891 -11.780 1.00 97.06 100 VAL A O 1
ATOM 717 N N . ALA A 1 101 ? -0.607 -3.832 -11.756 1.00 98.12 101 ALA A N 1
ATOM 718 C CA . ALA A 1 101 ? -0.965 -4.908 -10.834 1.00 98.12 101 ALA A CA 1
ATOM 719 C C . ALA A 1 101 ? -1.444 -4.374 -9.470 1.00 98.12 101 ALA A C 1
ATOM 721 O O . ALA A 1 101 ? -2.453 -4.840 -8.944 1.00 98.12 101 ALA A O 1
ATOM 722 N N . ALA A 1 102 ? -0.786 -3.339 -8.941 1.00 98.25 102 ALA A N 1
ATOM 723 C CA . ALA A 1 102 ? -1.214 -2.653 -7.725 1.00 98.25 102 ALA A CA 1
ATOM 724 C C . ALA A 1 102 ? -2.604 -2.018 -7.872 1.00 98.25 102 ALA A C 1
ATOM 726 O O . ALA A 1 102 ? -3.436 -2.109 -6.969 1.00 98.25 102 ALA A O 1
ATOM 727 N N . LEU A 1 103 ? -2.884 -1.389 -9.015 1.00 97.94 103 LEU A N 1
ATOM 728 C CA . LEU A 1 103 ? -4.197 -0.806 -9.274 1.00 97.94 103 LEU A CA 1
ATOM 729 C C . LEU A 1 103 ? -5.286 -1.884 -9.370 1.00 97.94 103 LEU A C 1
ATOM 731 O O . LEU A 1 103 ? -6.351 -1.717 -8.774 1.00 97.94 103 LEU A O 1
ATOM 735 N N . ASP A 1 104 ? -5.015 -2.990 -10.064 1.00 98.31 104 ASP A N 1
ATOM 736 C CA . ASP A 1 104 ? -5.938 -4.125 -10.172 1.00 98.31 104 ASP A CA 1
ATOM 737 C C . ASP A 1 104 ? -6.233 -4.738 -8.797 1.00 98.31 104 ASP A C 1
ATOM 739 O O . ASP A 1 104 ? -7.394 -4.995 -8.472 1.00 98.31 104 ASP A O 1
ATOM 743 N N . TYR A 1 105 ? -5.211 -4.887 -7.950 1.00 98.56 105 TYR A N 1
ATOM 744 C CA . TYR A 1 105 ? -5.376 -5.321 -6.564 1.00 98.56 105 TYR A CA 1
ATOM 745 C C . TYR A 1 105 ? -6.242 -4.350 -5.754 1.00 98.56 105 TYR A C 1
ATOM 747 O O . TYR A 1 105 ? -7.208 -4.768 -5.117 1.00 98.56 105 TYR A O 1
ATOM 755 N N . ALA A 1 106 ? -5.975 -3.041 -5.825 1.00 98.38 106 ALA A N 1
ATOM 756 C CA . ALA A 1 106 ? -6.789 -2.039 -5.135 1.00 98.38 106 ALA A CA 1
ATOM 757 C C . ALA A 1 106 ? -8.269 -2.114 -5.558 1.00 98.38 106 ALA A C 1
ATOM 759 O O . ALA A 1 106 ? -9.162 -2.020 -4.712 1.00 98.38 106 ALA A O 1
ATOM 760 N N . ILE A 1 107 ? -8.536 -2.326 -6.852 1.00 98.12 107 ILE A N 1
ATOM 761 C CA . ILE A 1 107 ? -9.888 -2.519 -7.393 1.00 98.12 107 ILE A CA 1
ATOM 762 C C . ILE A 1 107 ? -10.517 -3.804 -6.841 1.00 98.12 107 ILE A C 1
ATOM 764 O O . ILE A 1 107 ? -11.662 -3.765 -6.387 1.00 98.12 107 ILE A O 1
ATOM 768 N N . ALA A 1 108 ? -9.787 -4.922 -6.852 1.00 98.00 108 ALA A N 1
ATOM 769 C CA . ALA A 1 108 ? -10.262 -6.212 -6.351 1.00 98.00 108 ALA A CA 1
ATOM 770 C C . ALA A 1 108 ? -10.619 -6.157 -4.856 1.00 98.00 108 ALA A C 1
ATOM 772 O O . ALA A 1 108 ? -11.653 -6.684 -4.447 1.00 98.00 108 ALA A O 1
ATOM 773 N N . MET A 1 109 ? -9.835 -5.420 -4.068 1.00 97.88 109 MET A N 1
ATOM 774 C CA . MET A 1 109 ? -10.079 -5.172 -2.644 1.00 97.88 109 MET A CA 1
ATOM 775 C C . MET A 1 109 ? -11.157 -4.106 -2.379 1.00 97.88 109 MET A C 1
ATOM 777 O O . MET A 1 109 ? -11.443 -3.769 -1.227 1.00 97.88 109 MET A O 1
ATOM 781 N N . GLY A 1 110 ? -11.771 -3.551 -3.430 1.00 97.38 110 GLY A N 1
ATOM 782 C CA . GLY A 1 110 ? -12.848 -2.568 -3.327 1.00 97.38 110 GLY A CA 1
ATOM 783 C C . GLY A 1 110 ? -12.393 -1.197 -2.823 1.00 97.38 110 GLY A C 1
ATOM 784 O O . GLY A 1 110 ? -13.193 -0.457 -2.244 1.00 97.38 110 GLY A O 1
ATOM 785 N N . VAL A 1 111 ? -11.119 -0.842 -3.010 1.00 97.62 111 VAL A N 1
ATOM 786 C CA . VAL A 1 111 ? -10.564 0.441 -2.572 1.00 97.62 111 VAL A CA 1
ATOM 787 C C . VAL A 1 111 ? -10.909 1.542 -3.584 1.00 97.62 111 VAL A C 1
ATOM 789 O O . VAL A 1 111 ? -10.505 1.472 -4.741 1.00 97.62 111 VAL A O 1
ATOM 792 N N . PRO A 1 112 ? -11.634 2.598 -3.171 1.00 93.69 112 PRO A N 1
ATOM 793 C CA . PRO A 1 112 ? -12.202 3.569 -4.109 1.00 93.69 112 PRO A CA 1
ATOM 794 C C . PRO A 1 112 ? -11.246 4.698 -4.524 1.00 93.69 112 PRO A C 1
ATOM 796 O O . PRO A 1 112 ? -11.564 5.454 -5.439 1.00 93.69 112 PRO A O 1
ATOM 799 N N . ILE A 1 113 ? -10.127 4.882 -3.817 1.00 96.44 113 ILE A N 1
ATOM 800 C CA . ILE A 1 113 ? -9.202 6.006 -4.017 1.00 96.44 113 ILE A CA 1
ATOM 801 C C . ILE A 1 113 ? -7.771 5.473 -4.029 1.00 96.44 113 ILE A C 1
ATOM 803 O O . ILE A 1 113 ? -7.363 4.799 -3.084 1.00 96.44 113 ILE A O 1
ATOM 807 N N . SER A 1 114 ? -7.001 5.842 -5.052 1.00 97.00 114 SER A N 1
ATOM 808 C CA . SER A 1 114 ? -5.557 5.600 -5.142 1.00 97.00 114 SER A CA 1
ATOM 809 C C . SER A 1 114 ? -4.776 6.918 -5.166 1.00 97.00 114 SER A C 1
ATOM 811 O O . SER A 1 114 ? -5.170 7.853 -5.869 1.00 97.00 114 SER A O 1
ATOM 813 N N . CYS A 1 115 ? -3.649 6.977 -4.463 1.00 96.69 115 CYS A N 1
ATOM 814 C CA . CYS A 1 115 ? -2.649 8.038 -4.538 1.00 96.69 115 CYS A CA 1
ATOM 815 C C . CYS A 1 115 ? -1.432 7.522 -5.321 1.00 96.69 115 CYS A C 1
ATOM 817 O O . CYS A 1 115 ? -0.918 6.452 -5.002 1.00 96.69 115 CYS A O 1
ATOM 819 N N . ASN A 1 116 ? -1.004 8.269 -6.344 1.00 96.06 116 ASN A N 1
ATOM 820 C CA . ASN A 1 116 ? 0.033 7.860 -7.295 1.00 96.06 116 ASN A CA 1
ATOM 821 C C . ASN A 1 116 ? 1.063 8.988 -7.440 1.00 96.06 116 ASN A C 1
ATOM 823 O O . ASN A 1 116 ? 0.839 9.927 -8.206 1.00 96.06 116 ASN A O 1
ATOM 827 N N . SER A 1 117 ? 2.166 8.918 -6.695 1.00 92.62 117 SER A N 1
ATOM 828 C CA . SER A 1 117 ? 3.220 9.948 -6.695 1.00 92.62 117 SER A CA 1
ATOM 829 C C . SER A 1 117 ? 4.434 9.524 -7.527 1.00 92.62 117 SER A C 1
ATOM 831 O O . SER A 1 117 ? 5.580 9.736 -7.149 1.00 92.62 117 SER A O 1
ATOM 833 N N . TRP A 1 118 ? 4.180 8.920 -8.685 1.00 92.12 118 TRP A N 1
ATOM 834 C CA . TRP A 1 118 ? 5.189 8.430 -9.622 1.00 92.12 118 TRP A CA 1
ATOM 835 C C . TRP A 1 118 ? 4.843 8.855 -11.051 1.00 92.12 118 TRP A C 1
ATOM 837 O O . TRP A 1 118 ? 3.718 9.253 -11.358 1.00 92.12 118 TRP A O 1
ATOM 847 N N . SER A 1 119 ? 5.831 8.791 -11.938 1.00 88.25 119 SER A N 1
ATOM 848 C CA . SER A 1 119 ? 5.685 9.111 -13.358 1.00 88.25 119 SER A CA 1
ATOM 849 C C . SER A 1 119 ? 6.519 8.147 -14.186 1.00 88.25 119 SER A C 1
ATOM 851 O O . SER A 1 119 ? 7.485 7.569 -13.694 1.00 88.25 119 SER A O 1
ATOM 853 N N . VAL A 1 120 ? 6.157 7.999 -15.457 1.00 80.00 120 VAL A N 1
ATOM 854 C CA . VAL A 1 120 ? 6.909 7.206 -16.428 1.00 80.00 120 VAL A CA 1
ATOM 855 C C . VAL A 1 120 ? 7.257 8.059 -17.636 1.00 80.00 120 VAL A C 1
ATOM 857 O O . VAL A 1 120 ? 6.446 8.873 -18.085 1.00 80.00 120 VAL A O 1
ATOM 860 N N . ASP A 1 121 ? 8.457 7.867 -18.175 1.00 76.06 121 ASP A N 1
ATOM 861 C CA . ASP A 1 121 ? 8.855 8.491 -19.431 1.00 76.06 121 ASP A CA 1
ATOM 862 C C . ASP A 1 121 ? 8.143 7.760 -20.575 1.00 76.06 121 ASP A C 1
ATOM 864 O O . ASP A 1 121 ? 8.438 6.610 -20.903 1.00 76.06 121 ASP A O 1
ATOM 868 N N . GLY A 1 122 ? 7.120 8.398 -21.141 1.00 67.69 122 GLY A N 1
ATOM 869 C CA . GLY A 1 122 ? 6.276 7.776 -22.154 1.00 67.69 122 GLY A CA 1
ATOM 870 C C . GLY A 1 122 ? 7.013 7.542 -23.473 1.00 67.69 122 GLY A C 1
ATOM 871 O O . GLY A 1 122 ? 7.591 8.466 -24.042 1.00 67.69 122 GLY A O 1
ATOM 872 N N . ASN A 1 123 ? 6.875 6.338 -24.034 1.00 55.66 123 ASN A N 1
ATOM 873 C CA . ASN A 1 123 ? 6.863 6.183 -25.484 1.00 55.66 123 ASN A CA 1
ATOM 874 C C . ASN A 1 123 ? 5.392 6.132 -25.900 1.00 55.66 123 ASN A C 1
ATOM 876 O O . ASN A 1 123 ? 4.709 5.133 -25.675 1.00 55.66 123 ASN A O 1
ATOM 880 N N . ALA A 1 124 ? 4.878 7.238 -26.437 1.00 49.72 124 ALA A N 1
ATOM 881 C CA . ALA A 1 124 ? 3.540 7.272 -27.005 1.00 49.72 124 ALA A CA 1
ATOM 882 C C . ALA A 1 124 ? 3.526 6.386 -28.258 1.00 49.72 124 ALA A C 1
ATOM 884 O O . ALA A 1 124 ? 3.793 6.850 -29.364 1.00 49.72 124 ALA A O 1
ATOM 885 N N . ALA A 1 125 ? 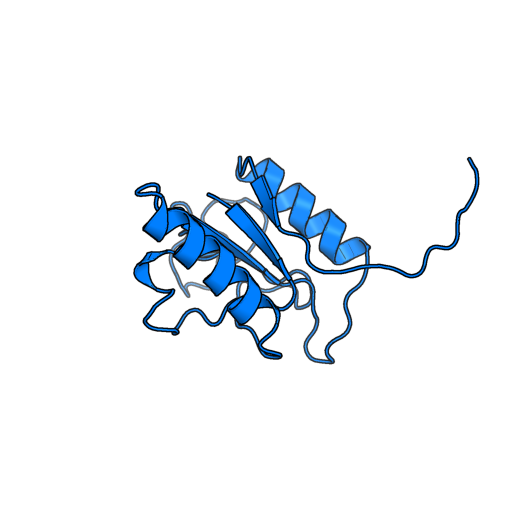3.231 5.097 -28.099 1.00 45.00 125 ALA A N 1
ATOM 886 C CA . ALA A 1 125 ? 2.732 4.315 -29.213 1.00 45.00 125 ALA A CA 1
ATOM 887 C C . ALA A 1 125 ? 1.307 4.809 -29.474 1.00 45.00 125 ALA A C 1
ATOM 889 O O . ALA A 1 125 ? 0.370 4.461 -28.759 1.00 45.00 125 ALA A O 1
ATOM 890 N N . SER A 1 126 ? 1.180 5.696 -30.458 1.00 41.12 126 SER A N 1
ATOM 891 C CA . SER A 1 126 ? -0.098 6.054 -31.058 1.00 41.12 126 SER A CA 1
ATOM 892 C C . SER A 1 126 ? -0.821 4.772 -31.474 1.00 41.12 126 SER A C 1
ATOM 894 O O . SER A 1 126 ? -0.301 4.032 -32.314 1.00 41.12 126 SER A O 1
ATOM 896 N N . VAL A 1 127 ? -1.985 4.520 -30.883 1.00 41.75 127 VAL A N 1
ATOM 897 C CA . VAL A 1 127 ? -3.009 3.640 -31.462 1.00 41.75 127 VAL A CA 1
ATOM 898 C C . VAL A 1 127 ? -3.868 4.417 -32.447 1.00 41.75 127 VAL A C 1
ATOM 900 O O . VAL A 1 127 ? -4.096 5.625 -32.203 1.00 41.75 127 VAL A O 1
#

InterPro domains:
  IPR000209 Peptidase S8/S53 domain [PF00082] (1-120)
  IPR022398 Peptidase S8, subtilisin, His-active site [PS00137] (61-71)
  IPR023827 Peptidase S8, subtilisin, Asp-active site [PS00136] (2-13)
  IPR036852 Peptidase S8/S53 domain superfamily [G3DSA:3.40.50.200] (1-127)
  IPR036852 Peptidase S8/S53 domain superfamily [SSF52743] (1-122)
  IPR051048 Peptidase S8/S53 subtilisin kexin sedolisin [PTHR43399] (1-121)

Radius of gyration: 14.32 Å; Cα contacts (8 Å, |Δi|>4): 257; chains: 1; bounding box: 30×36×47 Å